Protein AF-W2TP49-F1 (afdb_monomer_lite)

Sequence (72 aa):
MKRIAIFLFALVLLAHAKNCKVDRDCKPGDKCSDGTCVFNSACKMRNIYPPQGCRMETSVDDTNCPVNKVVC

Secondary structure (DSSP, 8-state):
-HHHHHHHHHHHHHTTS-B-SSGGGSPTTEEEETTEEEE-TT------PPPTT-EEEEEE-TTS-EEEEEE-

Foldseek 3Di:
DVVVVVVVVVVVVVVPQQFDDAQVSEAQQWTQDPRHTDGNPVADDDPDDADPPWDWDWDADPNSHTDIDIGD

pLDDT: mean 82.85, std 12.56, range [53.34, 95.56]

Radius of gyration: 19.03 Å; chains: 1; bounding box: 47×30×48 Å

Structure (mmCIF, N/CA/C/O backbone):
data_AF-W2TP49-F1
#
_entry.id   AF-W2TP49-F1
#
loop_
_atom_site.group_PDB
_atom_site.id
_atom_site.type_symbol
_atom_site.label_atom_id
_atom_site.label_alt_id
_atom_site.label_comp_id
_atom_site.label_asym_id
_atom_site.label_entity_id
_atom_site.label_seq_id
_atom_site.pdbx_PDB_ins_code
_atom_site.Cartn_x
_atom_site.Cartn_y
_atom_site.Cartn_z
_atom_site.occupancy
_atom_site.B_iso_or_equiv
_atom_site.auth_seq_id
_atom_site.auth_comp_id
_atom_site.auth_asym_id
_atom_site.auth_atom_id
_atom_site.pdbx_PDB_model_num
ATOM 1 N N . MET A 1 1 ? -32.024 22.016 26.303 1.00 57.81 1 MET A N 1
ATOM 2 C CA . MET A 1 1 ? -31.930 21.984 24.822 1.00 57.81 1 MET A CA 1
ATOM 3 C C . MET A 1 1 ? -30.492 22.083 24.297 1.00 57.81 1 MET A C 1
ATOM 5 O O . MET A 1 1 ? -30.095 21.206 23.546 1.00 57.81 1 MET A O 1
ATOM 9 N N . LYS A 1 2 ? -29.665 23.045 24.746 1.00 57.44 2 LYS A N 1
ATOM 10 C CA . LYS A 1 2 ? -28.254 23.206 24.307 1.00 57.44 2 LYS A CA 1
ATOM 11 C C . LYS A 1 2 ? -27.365 21.956 24.470 1.00 57.44 2 LYS A C 1
ATOM 13 O O . LYS A 1 2 ? -26.569 21.659 23.593 1.00 57.44 2 LYS A O 1
ATOM 18 N N . ARG A 1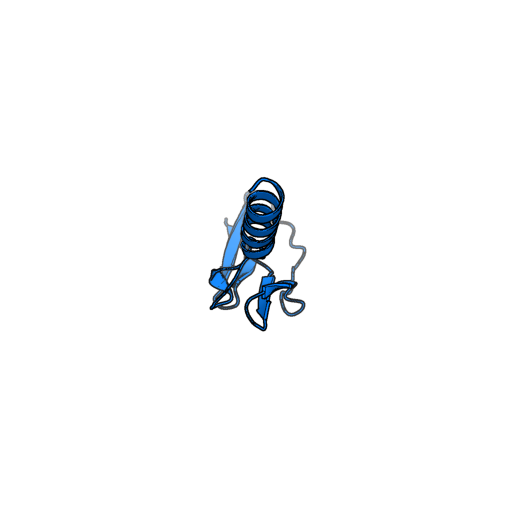 3 ? -27.531 21.196 25.561 1.00 60.78 3 ARG A N 1
ATOM 19 C CA . ARG A 1 3 ? -26.753 19.967 25.830 1.00 60.78 3 ARG A CA 1
ATOM 20 C C . ARG A 1 3 ? -27.083 18.816 24.871 1.00 60.78 3 ARG A C 1
ATOM 22 O O . ARG A 1 3 ? -26.183 18.094 24.475 1.00 60.78 3 ARG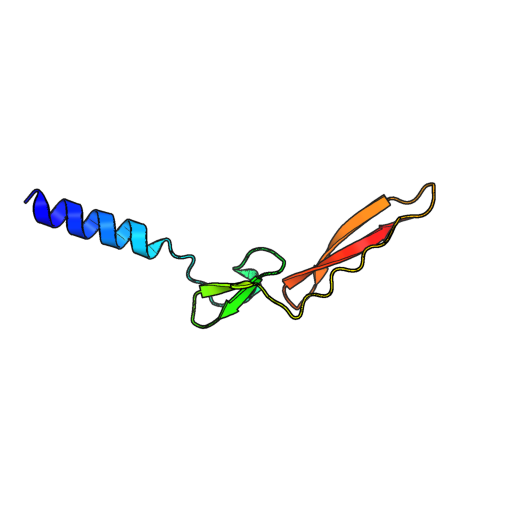 A O 1
ATOM 29 N N . ILE A 1 4 ? -28.345 18.691 24.452 1.00 67.69 4 ILE A N 1
ATOM 30 C CA . ILE A 1 4 ? -28.793 17.649 23.509 1.00 67.69 4 ILE A CA 1
ATOM 31 C C . ILE A 1 4 ? -28.206 17.913 22.117 1.00 67.69 4 ILE A C 1
ATOM 33 O O . ILE A 1 4 ? -27.704 16.996 21.478 1.00 67.69 4 ILE A O 1
ATOM 37 N N . ALA A 1 5 ? -28.182 19.179 21.688 1.00 67.50 5 ALA A N 1
ATOM 38 C CA . ALA A 1 5 ? -27.567 19.574 20.422 1.00 67.50 5 ALA A CA 1
ATOM 39 C C . ALA A 1 5 ? -26.059 19.260 20.376 1.00 67.50 5 ALA A C 1
ATOM 41 O O . ALA A 1 5 ? -25.571 18.797 19.354 1.00 67.50 5 ALA A O 1
ATOM 42 N N . ILE A 1 6 ? -25.336 19.442 21.489 1.00 71.38 6 ILE A N 1
ATOM 43 C CA . ILE A 1 6 ? -23.90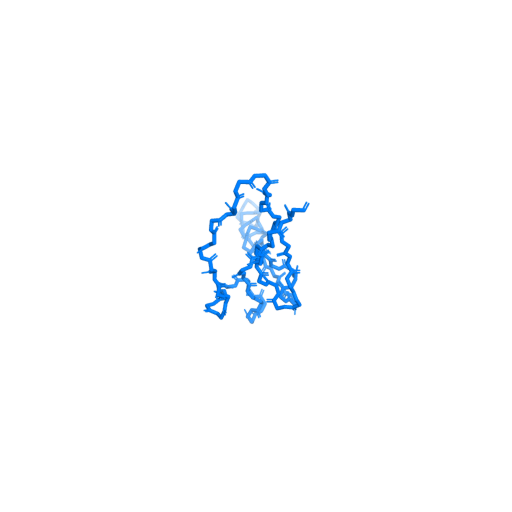1 19.118 21.585 1.00 71.38 6 ILE A CA 1
ATOM 44 C C . ILE A 1 6 ? -23.664 17.606 21.467 1.00 71.38 6 ILE A C 1
ATOM 46 O O . ILE A 1 6 ? -22.769 17.186 20.738 1.00 71.38 6 ILE A O 1
ATOM 50 N N . PHE A 1 7 ? -24.483 16.786 22.133 1.00 69.06 7 PHE A N 1
ATOM 51 C CA . PHE A 1 7 ? -24.387 15.325 22.034 1.00 69.06 7 PHE A CA 1
ATOM 52 C C . PHE A 1 7 ? -24.683 14.812 20.621 1.00 69.06 7 PHE A C 1
ATOM 54 O O . PHE A 1 7 ? -23.958 13.957 20.117 1.00 69.06 7 PHE A O 1
ATOM 61 N N . LEU A 1 8 ? -25.703 15.360 19.957 1.00 69.06 8 LEU A N 1
ATOM 62 C CA . LEU A 1 8 ? -26.027 15.006 18.574 1.00 69.06 8 LEU A CA 1
ATOM 63 C C . LEU A 1 8 ? -24.916 15.428 17.605 1.00 69.06 8 LEU A C 1
ATOM 65 O O . LEU A 1 8 ? -24.550 14.659 16.723 1.00 69.06 8 LEU A O 1
ATOM 69 N N . PHE A 1 9 ? -24.327 16.608 17.801 1.00 66.81 9 PHE A N 1
ATOM 70 C CA . PHE A 1 9 ? -23.222 17.083 16.970 1.00 66.81 9 PHE A CA 1
ATOM 71 C C . PHE A 1 9 ? -21.956 16.227 17.150 1.00 66.81 9 PHE A C 1
ATOM 73 O O . PHE A 1 9 ? -21.305 15.878 16.170 1.00 66.81 9 PHE A O 1
ATOM 80 N N . ALA A 1 10 ? -21.647 15.807 18.381 1.00 65.94 10 ALA A N 1
ATOM 81 C CA . ALA A 1 10 ? -20.546 14.885 18.660 1.00 65.94 10 ALA A CA 1
ATOM 82 C C . ALA A 1 10 ? -20.767 13.493 18.035 1.00 65.94 10 ALA A C 1
ATOM 84 O O . ALA A 1 10 ? -19.835 12.928 17.470 1.00 65.94 10 ALA A O 1
ATOM 85 N N . LEU A 1 11 ? -21.997 12.965 18.065 1.00 62.22 11 LEU A N 1
ATOM 86 C CA . LEU A 1 11 ? -22.357 11.700 17.406 1.00 62.22 11 LEU A CA 1
ATOM 87 C C . LEU A 1 11 ? -22.220 11.772 15.878 1.00 62.22 11 LEU A C 1
ATOM 89 O O . LEU A 1 11 ? -21.717 10.834 15.265 1.00 62.22 11 LEU A O 1
ATOM 93 N N . VAL A 1 12 ? -22.603 12.892 15.261 1.00 64.31 12 VAL A N 1
ATOM 94 C CA . VAL A 1 12 ? -22.446 13.118 13.812 1.00 64.31 12 VAL A CA 1
ATOM 95 C C . VAL A 1 12 ? -20.969 13.254 13.411 1.00 64.31 12 VAL A C 1
ATOM 97 O O . VAL A 1 12 ? -20.569 12.771 12.349 1.00 64.31 12 VAL A O 1
ATOM 100 N N . LEU A 1 13 ? -20.141 13.866 14.265 1.00 59.03 13 LEU A N 1
ATOM 101 C CA . LEU A 1 13 ? -18.690 13.948 14.063 1.00 59.03 13 LEU A CA 1
ATOM 102 C C . LEU A 1 13 ? -18.002 12.583 14.231 1.00 59.03 13 LEU A C 1
ATOM 104 O O . LEU A 1 13 ? -17.091 12.267 13.471 1.00 59.03 13 LEU A O 1
ATOM 108 N N . LEU A 1 14 ? -18.459 11.749 15.169 1.00 55.31 14 LEU A N 1
ATOM 109 C CA . LEU A 1 14 ? -17.955 10.382 15.364 1.00 55.31 14 LEU A CA 1
ATOM 110 C C . LEU A 1 14 ? -18.376 9.432 14.231 1.00 55.31 14 LEU A C 1
ATOM 112 O O . LEU A 1 14 ? -17.608 8.550 13.857 1.00 55.31 14 LEU A O 1
ATOM 116 N N . ALA A 1 15 ? -19.550 9.640 13.627 1.00 55.16 15 ALA A N 1
ATOM 117 C CA . ALA A 1 15 ? -20.032 8.854 12.487 1.00 55.16 15 ALA A CA 1
ATOM 118 C C . ALA A 1 15 ? -19.235 9.082 11.183 1.00 55.16 15 ALA A C 1
ATOM 120 O O . ALA A 1 15 ? -19.384 8.312 10.235 1.00 55.16 15 ALA A O 1
ATOM 121 N N . HIS A 1 16 ? -18.372 10.107 11.135 1.00 53.34 16 HIS A N 1
ATOM 122 C CA . HIS A 1 16 ? -17.404 10.319 10.052 1.00 53.34 16 HIS A CA 1
ATOM 123 C C . HIS A 1 16 ? -16.126 9.479 10.193 1.00 53.34 16 HIS A C 1
ATOM 125 O O . HIS A 1 16 ? -15.248 9.565 9.327 1.00 53.34 16 HIS A O 1
ATOM 131 N N . ALA A 1 17 ? -16.010 8.639 11.230 1.00 56.25 17 ALA A N 1
ATOM 132 C CA . ALA A 1 17 ? -15.125 7.482 11.159 1.00 56.25 17 ALA A CA 1
ATOM 133 C C . ALA A 1 17 ? -15.522 6.712 9.894 1.00 56.25 17 ALA A C 1
ATOM 135 O O . ALA A 1 17 ? -16.663 6.271 9.784 1.00 56.25 17 ALA A O 1
ATOM 136 N N . LYS A 1 18 ? -14.642 6.698 8.886 1.00 63.50 18 LYS A N 1
ATOM 137 C CA . LYS A 1 18 ? -14.955 6.260 7.521 1.00 63.50 18 LYS A CA 1
ATOM 138 C C . LYS A 1 18 ? -15.410 4.805 7.522 1.00 63.50 18 LYS A C 1
ATOM 140 O O . LYS A 1 18 ? -14.586 3.900 7.418 1.00 63.50 18 LYS A O 1
ATOM 145 N N . ASN A 1 19 ? -16.719 4.621 7.657 1.00 79.06 19 ASN A N 1
ATOM 146 C CA . ASN A 1 19 ? -17.359 3.327 7.604 1.00 79.06 19 ASN A CA 1
ATOM 147 C C . ASN A 1 19 ? -17.140 2.756 6.200 1.00 79.06 19 ASN A C 1
ATOM 149 O O . ASN A 1 19 ? -17.581 3.357 5.221 1.00 79.06 19 ASN A O 1
ATOM 153 N N . CYS A 1 20 ? -16.437 1.634 6.100 1.00 89.69 20 CYS A N 1
ATOM 154 C CA . CYS A 1 20 ? -16.191 0.926 4.846 1.00 89.69 20 CYS A CA 1
ATOM 155 C C . CYS A 1 20 ? -16.956 -0.404 4.828 1.00 89.69 20 CYS A C 1
ATOM 157 O O . CYS A 1 20 ? -17.272 -0.967 5.875 1.00 89.69 20 CYS A O 1
ATOM 159 N N . LYS A 1 21 ? -17.266 -0.916 3.637 1.00 89.94 21 LYS A N 1
ATOM 160 C CA . LYS A 1 21 ? -17.836 -2.257 3.433 1.00 89.94 21 LYS A CA 1
ATOM 161 C C . LYS A 1 21 ? -16.873 -3.166 2.683 1.00 89.94 21 LYS A C 1
ATOM 163 O O . LYS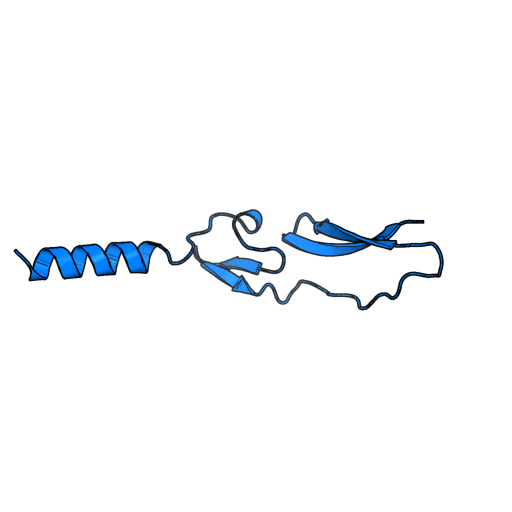 A 1 21 ? -16.840 -4.364 2.944 1.00 89.94 21 LYS A O 1
ATOM 168 N N . VAL A 1 22 ? -16.108 -2.601 1.756 1.00 90.31 22 VAL A N 1
ATOM 169 C CA . VAL A 1 22 ? -15.086 -3.294 0.967 1.00 90.31 22 VAL A CA 1
ATOM 170 C C . VAL A 1 22 ? -13.808 -2.464 0.915 1.00 90.31 22 VAL A C 1
ATOM 172 O O . VAL A 1 22 ? -13.836 -1.254 1.129 1.00 90.31 22 VAL A O 1
ATOM 175 N N . ASP A 1 23 ? -12.679 -3.094 0.591 1.00 90.81 23 ASP A N 1
ATOM 176 C CA . ASP A 1 23 ? -11.371 -2.422 0.548 1.00 90.81 23 ASP A CA 1
ATOM 177 C C . ASP A 1 23 ? -11.361 -1.198 -0.374 1.00 90.81 23 ASP A C 1
ATOM 179 O O . ASP A 1 23 ? -10.760 -0.183 -0.042 1.00 90.81 23 ASP A O 1
ATOM 183 N N . ARG A 1 24 ? -12.096 -1.254 -1.490 1.00 88.31 24 ARG A N 1
ATOM 184 C CA . ARG A 1 24 ? -12.207 -0.153 -2.462 1.00 88.31 24 ARG A CA 1
ATOM 185 C C . ARG A 1 24 ? -12.936 1.088 -1.933 1.00 88.31 24 ARG A C 1
ATOM 187 O O . ARG A 1 24 ? -12.847 2.139 -2.560 1.00 88.31 24 ARG A O 1
ATOM 194 N N . ASP A 1 25 ? -13.623 0.990 -0.794 1.00 89.94 25 ASP A N 1
ATOM 195 C CA . ASP A 1 25 ? -14.188 2.159 -0.106 1.00 89.94 25 ASP A CA 1
ATOM 196 C C . ASP A 1 25 ? -13.095 2.972 0.615 1.00 89.94 25 ASP A C 1
ATOM 198 O O . ASP A 1 25 ? -13.298 4.130 0.990 1.00 89.94 25 ASP A O 1
ATOM 202 N N . CYS A 1 26 ? -11.924 2.363 0.821 1.00 89.38 26 CYS A N 1
ATOM 203 C CA . CYS A 1 26 ? -10.774 2.958 1.476 1.00 89.38 26 CYS A CA 1
ATOM 204 C C . CYS A 1 26 ? -9.784 3.546 0.469 1.00 89.38 26 CYS A C 1
ATOM 206 O O . CYS A 1 26 ? -9.757 3.198 -0.712 1.00 89.38 26 CYS A O 1
ATOM 208 N N . LYS A 1 27 ? -8.920 4.449 0.952 1.00 91.44 27 LYS A N 1
ATOM 209 C CA . LYS A 1 27 ? -7.831 4.992 0.130 1.00 91.44 27 LYS A CA 1
ATOM 210 C C . LYS A 1 27 ? -6.937 3.844 -0.379 1.00 91.44 27 LYS A C 1
ATOM 212 O O . LYS A 1 27 ? -6.763 2.871 0.356 1.00 91.44 27 LYS A O 1
ATOM 217 N N . PRO A 1 28 ? -6.325 3.958 -1.570 1.00 92.12 28 PRO A N 1
ATOM 218 C CA . PRO A 1 28 ? -5.383 2.950 -2.044 1.00 92.12 28 PRO A CA 1
ATOM 219 C C . PRO A 1 28 ? -4.282 2.693 -1.011 1.00 92.12 28 PRO A C 1
ATOM 221 O O . PRO A 1 28 ? -3.684 3.633 -0.483 1.00 92.12 28 PRO A O 1
ATOM 224 N N . GLY A 1 29 ? -4.021 1.422 -0.722 1.00 91.12 29 GLY A N 1
ATOM 225 C CA . GLY A 1 29 ? -3.078 0.993 0.310 1.00 91.12 29 GLY A CA 1
ATOM 226 C C . GLY A 1 29 ? -3.701 0.787 1.693 1.00 91.12 29 GLY A C 1
ATOM 227 O O . GLY A 1 29 ? -3.013 0.302 2.588 1.00 91.12 29 GLY A O 1
ATOM 228 N N . ASP A 1 30 ? -4.987 1.093 1.870 1.00 93.56 30 ASP A N 1
ATOM 229 C CA . ASP A 1 30 ? -5.772 0.686 3.034 1.00 93.56 30 ASP A CA 1
ATOM 230 C C . ASP A 1 30 ? -6.717 -0.471 2.669 1.00 93.56 30 ASP A C 1
ATOM 232 O O . ASP A 1 30 ? -7.106 -0.650 1.511 1.00 93.56 30 ASP A O 1
ATOM 236 N N . LYS A 1 31 ? -7.108 -1.238 3.686 1.00 92.06 31 LYS A N 1
ATOM 237 C CA . LYS A 1 31 ? -8.127 -2.288 3.617 1.00 92.06 31 LYS A CA 1
ATOM 238 C C . LYS A 1 31 ? -9.267 -1.987 4.578 1.00 92.06 31 LYS A C 1
ATOM 240 O O . LYS A 1 31 ? -9.070 -1.311 5.592 1.00 92.06 31 LYS A O 1
ATOM 245 N N . CYS A 1 32 ? -10.437 -2.528 4.286 1.00 92.12 32 CYS A N 1
ATOM 246 C CA . CYS A 1 32 ? -11.569 -2.454 5.181 1.00 92.12 32 CYS A CA 1
ATOM 247 C C . CYS A 1 32 ? -11.487 -3.567 6.230 1.00 92.12 32 CYS A C 1
ATOM 249 O O . CYS A 1 32 ? -11.508 -4.751 5.901 1.00 92.12 32 CYS A O 1
ATOM 251 N N . SER A 1 33 ? -11.392 -3.190 7.504 1.00 92.44 33 SER A N 1
ATOM 252 C CA . SER A 1 33 ? -11.383 -4.117 8.637 1.00 92.44 33 SER A CA 1
ATOM 253 C C . SER A 1 33 ? -12.414 -3.666 9.658 1.00 92.44 33 SER A C 1
ATOM 255 O O . SER A 1 33 ? -12.320 -2.553 10.171 1.00 92.44 33 SER A O 1
ATOM 257 N N . ASP A 1 34 ? -13.404 -4.516 9.931 1.00 90.38 34 ASP A N 1
ATOM 258 C CA . ASP A 1 34 ? -14.468 -4.260 10.915 1.00 90.38 34 ASP A CA 1
ATOM 259 C C . ASP A 1 34 ? -15.165 -2.906 10.711 1.00 90.38 34 ASP A C 1
ATOM 261 O O . ASP A 1 34 ? -15.419 -2.145 11.644 1.00 90.38 34 ASP A O 1
ATOM 265 N N . GLY A 1 35 ? -15.429 -2.576 9.445 1.00 89.62 35 GLY A N 1
ATOM 266 C CA . GLY A 1 35 ? -16.057 -1.317 9.064 1.00 89.62 35 GLY A CA 1
ATOM 267 C C . GLY A 1 35 ? -15.126 -0.107 9.105 1.00 89.62 35 GLY A C 1
ATOM 268 O O . GLY A 1 35 ? -15.591 0.995 8.863 1.00 89.62 35 GLY A O 1
ATOM 269 N N . THR A 1 36 ? -13.828 -0.267 9.363 1.00 90.25 36 THR A N 1
ATOM 270 C CA . THR A 1 36 ? -12.861 0.839 9.411 1.00 90.25 36 THR A CA 1
ATOM 271 C C . THR A 1 36 ? -11.742 0.651 8.391 1.00 90.25 36 THR A C 1
ATOM 273 O O . THR A 1 36 ? -11.195 -0.439 8.234 1.00 90.25 36 THR A O 1
ATOM 276 N N . CYS A 1 37 ? -11.353 1.733 7.717 1.00 91.38 37 CYS A N 1
ATOM 277 C CA . CYS A 1 37 ? -10.168 1.729 6.864 1.00 91.38 37 CYS A CA 1
ATOM 278 C C . CYS A 1 37 ? -8.890 1.685 7.707 1.00 91.38 37 CYS A C 1
ATOM 280 O O . CYS A 1 37 ? -8.595 2.621 8.453 1.00 91.38 37 CYS A O 1
ATOM 282 N N . VAL A 1 38 ? -8.122 0.610 7.560 1.00 91.81 38 VAL A N 1
ATOM 283 C CA . VAL A 1 38 ? -6.831 0.405 8.226 1.00 91.81 38 VAL A CA 1
ATOM 284 C C . VAL A 1 38 ? -5.735 0.199 7.189 1.00 91.81 38 VAL A C 1
ATOM 286 O O . VAL A 1 38 ? -5.999 -0.258 6.080 1.00 91.81 38 VAL A O 1
ATOM 289 N N . PHE A 1 39 ? -4.489 0.505 7.546 1.00 90.88 39 PHE A N 1
ATOM 290 C CA . PHE A 1 39 ? -3.356 0.314 6.642 1.00 90.88 39 PHE A CA 1
ATOM 291 C C . PHE A 1 39 ? -3.227 -1.156 6.204 1.00 90.88 39 PHE A C 1
ATOM 293 O O . PHE A 1 39 ? -3.198 -2.065 7.041 1.00 90.88 39 PHE A O 1
ATOM 300 N N . ASN A 1 40 ? -3.133 -1.395 4.893 1.00 91.94 40 ASN A N 1
ATOM 301 C CA . ASN A 1 40 ? -2.941 -2.726 4.334 1.00 91.94 40 ASN A CA 1
ATOM 302 C C . ASN A 1 40 ? -1.445 -3.048 4.215 1.00 91.94 40 ASN A C 1
ATOM 304 O O . ASN A 1 40 ? -0.798 -2.768 3.205 1.00 91.94 40 ASN A O 1
ATOM 308 N N . SER A 1 41 ? -0.896 -3.703 5.240 1.00 89.00 41 SER A N 1
ATOM 309 C CA . SER A 1 41 ? 0.511 -4.126 5.269 1.00 89.00 41 SER A CA 1
ATOM 310 C C . SER A 1 41 ? 0.886 -5.171 4.210 1.00 89.00 41 SER A C 1
ATOM 312 O O . SER A 1 41 ? 2.072 -5.432 4.016 1.00 89.00 41 SER A O 1
ATOM 314 N N . ALA A 1 42 ? -0.087 -5.762 3.507 1.00 88.12 42 ALA A N 1
ATOM 315 C CA . ALA A 1 42 ? 0.183 -6.676 2.402 1.00 88.12 42 ALA A CA 1
ATOM 316 C C . ALA A 1 42 ? 0.598 -5.948 1.111 1.00 88.12 42 ALA A C 1
ATOM 318 O O . ALA A 1 42 ? 1.193 -6.574 0.229 1.00 88.12 42 ALA A O 1
ATOM 319 N N . CYS A 1 43 ? 0.330 -4.641 0.992 1.00 90.38 43 CYS A N 1
ATOM 320 C CA . CYS A 1 43 ? 0.705 -3.878 -0.191 1.00 90.38 43 CYS A CA 1
ATOM 321 C C . CYS A 1 43 ? 2.228 -3.749 -0.299 1.00 90.38 43 CYS A C 1
ATOM 323 O O . CYS A 1 43 ? 2.893 -3.099 0.509 1.00 90.38 43 CYS A O 1
ATOM 325 N N . LYS A 1 44 ? 2.796 -4.354 -1.345 1.00 84.31 44 LYS A N 1
ATOM 326 C CA . LYS A 1 44 ? 4.233 -4.301 -1.624 1.00 84.31 44 LYS A CA 1
ATOM 327 C C . LYS A 1 44 ? 4.544 -3.099 -2.507 1.00 84.31 44 LYS A C 1
ATOM 329 O O . LYS A 1 44 ? 4.481 -3.197 -3.731 1.00 84.31 44 LYS A O 1
ATOM 334 N N . MET A 1 45 ? 4.933 -1.978 -1.905 1.00 76.69 45 MET A N 1
ATOM 335 C CA . MET A 1 45 ? 5.491 -0.867 -2.676 1.00 76.69 45 MET A CA 1
ATOM 336 C C . MET A 1 45 ? 6.885 -1.252 -3.175 1.00 76.69 45 MET A C 1
ATOM 338 O O . MET A 1 45 ? 7.831 -1.371 -2.398 1.00 76.69 45 MET A O 1
ATOM 342 N N . ARG A 1 46 ? 7.018 -1.473 -4.485 1.00 79.12 46 ARG A N 1
ATOM 343 C CA . ARG A 1 46 ? 8.330 -1.612 -5.122 1.00 79.12 46 ARG A CA 1
ATOM 344 C C . ARG A 1 46 ? 8.839 -0.231 -5.498 1.00 79.12 46 ARG A C 1
ATOM 346 O O . ARG A 1 46 ? 8.172 0.493 -6.234 1.00 79.12 46 ARG A O 1
ATOM 353 N N . ASN A 1 47 ? 10.034 0.103 -5.025 1.00 79.88 47 ASN A N 1
ATOM 354 C CA . ASN A 1 47 ? 10.734 1.292 -5.480 1.00 79.88 47 ASN A CA 1
ATOM 355 C C . ASN A 1 47 ? 11.358 0.972 -6.844 1.00 79.88 47 ASN A C 1
ATOM 357 O O . ASN A 1 47 ? 12.344 0.242 -6.928 1.00 79.88 47 ASN A O 1
ATOM 361 N N . ILE A 1 48 ? 10.716 1.437 -7.911 1.00 84.44 48 ILE A N 1
ATOM 362 C CA . ILE A 1 48 ? 11.154 1.238 -9.294 1.00 84.44 48 ILE A CA 1
ATOM 363 C C . ILE A 1 48 ? 11.510 2.614 -9.844 1.00 84.44 48 ILE A C 1
ATOM 365 O O . ILE A 1 48 ? 10.716 3.545 -9.729 1.00 84.44 48 ILE A O 1
ATOM 369 N N . TYR A 1 49 ? 12.686 2.734 -10.452 1.00 89.38 49 TYR A N 1
ATOM 370 C CA . TYR A 1 49 ? 13.062 3.921 -11.210 1.00 89.38 49 TYR A CA 1
ATOM 371 C C . TYR A 1 49 ? 12.817 3.644 -12.696 1.00 89.38 49 TYR A C 1
ATOM 373 O O . TYR A 1 49 ? 13.347 2.652 -13.207 1.00 89.38 49 TYR A O 1
ATOM 381 N N . PRO A 1 50 ? 11.999 4.456 -13.389 1.00 90.62 50 PRO A N 1
ATOM 382 C CA . PRO A 1 50 ? 11.756 4.256 -14.809 1.00 90.62 50 PRO A CA 1
ATOM 383 C C . PRO A 1 50 ? 13.046 4.528 -15.609 1.00 90.62 50 PRO A C 1
ATOM 385 O O . PRO A 1 50 ? 13.781 5.466 -15.282 1.00 90.62 50 PRO A O 1
ATOM 388 N N . PRO A 1 51 ? 13.334 3.742 -16.662 1.00 91.31 51 PRO A N 1
ATOM 389 C CA . PRO A 1 51 ? 14.376 4.070 -17.633 1.00 91.31 51 PRO A CA 1
ATOM 390 C C . PRO A 1 51 ? 14.115 5.421 -18.318 1.00 91.31 51 PRO A C 1
ATOM 392 O O . PRO A 1 51 ? 12.991 5.927 -18.313 1.00 91.31 51 PRO A O 1
ATOM 395 N N . GLN A 1 52 ? 15.141 5.994 -18.957 1.00 95.56 52 GLN A N 1
ATOM 396 C CA . GLN A 1 52 ? 14.972 7.224 -19.738 1.00 95.56 52 GLN A CA 1
ATOM 397 C C . GLN A 1 52 ? 13.930 7.041 -20.849 1.00 95.56 52 GLN A C 1
ATOM 399 O O . GLN A 1 52 ? 13.906 6.015 -21.524 1.00 95.56 52 GLN A O 1
ATOM 404 N N . GLY A 1 53 ? 13.083 8.054 -21.037 1.00 93.75 53 GLY A N 1
ATOM 405 C CA . GLY A 1 53 ? 11.995 8.030 -22.019 1.00 93.75 53 GLY A CA 1
ATOM 406 C C . GLY A 1 53 ? 10.721 7.325 -21.545 1.00 93.75 53 GLY A C 1
ATOM 407 O O . GLY A 1 53 ? 9.691 7.467 -22.195 1.00 93.75 53 GLY A O 1
ATOM 408 N N . CYS A 1 54 ? 10.750 6.640 -20.399 1.00 93.94 54 CYS A N 1
ATOM 409 C CA . CYS A 1 54 ? 9.576 6.004 -19.810 1.00 93.94 54 CYS A CA 1
ATOM 410 C C . CYS A 1 54 ? 9.035 6.822 -18.628 1.00 93.94 54 CYS A C 1
ATOM 412 O O . CYS A 1 54 ? 9.789 7.491 -17.916 1.00 93.94 54 CYS A O 1
ATOM 414 N N . ARG A 1 55 ? 7.726 6.740 -18.373 1.00 92.19 55 ARG A N 1
ATOM 415 C CA . ARG A 1 55 ? 7.073 7.3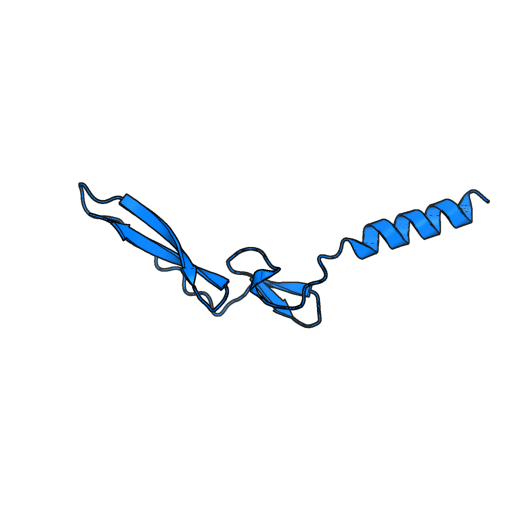47 -17.199 1.00 92.19 55 ARG A CA 1
ATOM 416 C C . ARG A 1 55 ? 6.497 6.287 -16.268 1.00 92.19 55 ARG A C 1
ATOM 418 O O . ARG A 1 55 ? 6.213 5.168 -16.686 1.00 92.19 55 ARG A O 1
ATOM 425 N N . MET A 1 56 ? 6.300 6.663 -15.009 1.00 91.81 56 MET A N 1
ATOM 426 C CA . MET A 1 56 ? 5.573 5.846 -14.040 1.00 91.81 56 MET A CA 1
ATOM 427 C C . MET A 1 56 ? 4.091 6.205 -14.084 1.00 91.81 56 MET A C 1
ATOM 429 O O . MET A 1 56 ? 3.738 7.376 -13.965 1.00 91.81 56 MET A O 1
ATOM 433 N N . GLU A 1 57 ? 3.233 5.201 -14.206 1.00 91.44 57 GLU A N 1
ATOM 434 C CA . GLU A 1 57 ? 1.792 5.335 -14.024 1.00 91.44 57 GLU A CA 1
ATOM 435 C C . GLU A 1 57 ? 1.351 4.524 -12.811 1.00 91.44 57 GLU A C 1
ATOM 437 O O . GLU A 1 57 ? 1.607 3.321 -12.715 1.00 91.44 57 GLU A O 1
ATOM 442 N N . THR A 1 58 ? 0.691 5.187 -11.865 1.00 89.62 58 THR A N 1
ATOM 443 C CA . THR A 1 58 ? 0.109 4.524 -10.700 1.00 89.62 58 THR A CA 1
ATOM 444 C C . THR A 1 58 ? -1.295 4.045 -11.045 1.00 89.62 58 THR A C 1
ATOM 446 O O . THR A 1 58 ? -2.129 4.807 -11.525 1.00 89.62 58 THR A O 1
ATOM 449 N N . SER A 1 59 ? -1.564 2.773 -10.774 1.00 90.12 59 SER A N 1
ATOM 450 C CA . SER A 1 59 ? -2.892 2.167 -10.875 1.00 90.12 59 SER A CA 1
ATOM 451 C C . SER A 1 59 ? -3.211 1.415 -9.587 1.00 90.12 59 SER A C 1
ATOM 453 O O . SER A 1 59 ? -2.321 1.178 -8.774 1.00 90.12 59 SER A O 1
ATOM 455 N N . VAL A 1 60 ? -4.477 1.074 -9.374 1.00 91.25 60 VAL A N 1
ATOM 456 C CA . VAL A 1 60 ? -4.917 0.305 -8.205 1.00 91.25 60 VAL A CA 1
ATOM 457 C C . VAL A 1 60 ? -5.279 -1.099 -8.671 1.00 91.25 60 VAL A C 1
ATOM 459 O O . VAL A 1 60 ? -5.987 -1.243 -9.668 1.00 91.25 60 VAL A O 1
ATOM 462 N N . ASP A 1 61 ? -4.757 -2.120 -7.994 1.00 88.25 61 ASP A N 1
ATOM 463 C CA . ASP A 1 61 ? -5.085 -3.517 -8.287 1.00 88.25 61 ASP A CA 1
ATOM 464 C C . ASP A 1 61 ? -6.366 -3.989 -7.570 1.00 88.25 61 ASP A C 1
ATOM 466 O O . ASP A 1 61 ? -7.044 -3.236 -6.864 1.00 88.25 61 ASP A O 1
ATOM 470 N N . ASP A 1 62 ? -6.721 -5.261 -7.749 1.00 87.31 62 ASP A N 1
ATOM 471 C CA . ASP A 1 62 ? -7.932 -5.835 -7.157 1.00 87.31 62 ASP A CA 1
ATOM 472 C C . ASP A 1 62 ? -7.887 -5.934 -5.627 1.00 87.31 62 ASP A C 1
ATOM 474 O O . ASP A 1 62 ? -8.937 -6.040 -4.997 1.00 87.31 62 ASP A O 1
ATOM 478 N N . THR A 1 63 ? -6.701 -5.820 -5.025 1.00 86.62 63 THR A N 1
ATOM 479 C CA . THR A 1 63 ? -6.491 -5.799 -3.569 1.00 86.62 63 THR A CA 1
ATOM 480 C C . THR A 1 63 ? -6.444 -4.387 -2.986 1.00 86.62 63 THR A C 1
ATOM 482 O O . THR A 1 63 ? -6.044 -4.192 -1.838 1.00 86.62 63 THR A O 1
ATOM 485 N N . ASN A 1 64 ? -6.851 -3.389 -3.777 1.00 91.31 64 ASN A N 1
ATOM 486 C CA . ASN A 1 64 ? -6.781 -1.974 -3.431 1.00 91.31 64 ASN A CA 1
ATOM 487 C C . ASN A 1 64 ? -5.346 -1.481 -3.162 1.00 91.31 64 ASN A C 1
ATOM 489 O O . ASN A 1 64 ? -5.145 -0.474 -2.480 1.00 91.31 64 ASN A O 1
ATOM 493 N N . CYS A 1 65 ? -4.329 -2.164 -3.696 1.00 92.31 65 CYS A N 1
ATOM 494 C CA . CYS A 1 65 ? -2.944 -1.744 -3.546 1.00 92.31 65 CYS A CA 1
ATOM 495 C C . CYS A 1 65 ? -2.521 -0.830 -4.707 1.00 92.31 65 CYS A C 1
ATOM 497 O O . CYS A 1 65 ? -2.803 -1.131 -5.871 1.00 92.31 65 CYS A O 1
ATOM 499 N N . PRO A 1 66 ? -1.817 0.285 -4.425 1.00 91.25 66 PRO A N 1
ATOM 500 C CA . PRO A 1 66 ? -1.231 1.116 -5.463 1.00 91.25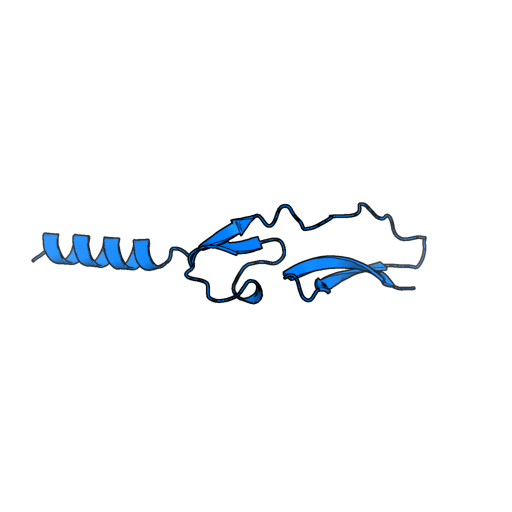 66 PRO A CA 1
ATOM 501 C C . PRO A 1 66 ? -0.045 0.379 -6.092 1.00 91.25 66 PRO A C 1
ATOM 503 O O . PRO A 1 66 ? 0.938 0.051 -5.424 1.00 91.25 66 PRO A O 1
ATOM 506 N N . VAL A 1 67 ? -0.131 0.140 -7.396 1.00 90.56 67 VAL A N 1
ATOM 507 C CA . VAL A 1 67 ? 0.921 -0.471 -8.203 1.00 90.56 67 VAL A CA 1
ATOM 508 C C . VAL A 1 67 ? 1.423 0.529 -9.232 1.00 90.56 67 VAL A C 1
ATOM 510 O O . VAL A 1 67 ? 0.646 1.168 -9.943 1.00 90.56 67 VAL A O 1
ATOM 513 N N . ASN A 1 68 ? 2.743 0.659 -9.324 1.00 90.31 68 ASN A N 1
ATOM 514 C CA . ASN A 1 68 ? 3.372 1.495 -10.333 1.00 90.31 68 ASN A CA 1
ATOM 515 C C . ASN A 1 68 ? 3.736 0.651 -11.555 1.00 90.31 68 ASN A C 1
ATOM 517 O O . ASN A 1 68 ? 4.380 -0.393 -11.423 1.00 90.31 68 ASN A O 1
ATOM 521 N N . LYS A 1 69 ? 3.351 1.121 -12.738 1.00 89.50 69 LYS A N 1
ATOM 522 C CA . LYS A 1 69 ? 3.700 0.533 -14.031 1.00 89.50 69 LYS A CA 1
ATOM 523 C C . LYS A 1 69 ? 4.636 1.477 -14.774 1.00 89.50 69 LYS A C 1
ATOM 525 O O . LYS A 1 69 ? 4.434 2.687 -14.757 1.00 89.50 69 LYS A O 1
ATOM 530 N N . VAL A 1 70 ? 5.653 0.917 -15.420 1.00 91.25 70 VAL A N 1
ATOM 531 C CA . VAL A 1 70 ? 6.526 1.668 -16.327 1.00 91.25 70 VAL A CA 1
ATOM 532 C C . VAL A 1 70 ? 5.865 1.671 -17.700 1.00 91.25 70 VAL A C 1
ATOM 534 O O . VAL A 1 70 ? 5.584 0.603 -18.241 1.00 91.25 70 VAL A O 1
ATOM 537 N N . VAL A 1 71 ? 5.616 2.858 -18.241 1.00 92.62 71 VAL A N 1
ATOM 538 C CA . VAL A 1 71 ? 5.071 3.053 -19.585 1.00 92.62 71 VAL A CA 1
ATOM 539 C C . VAL A 1 71 ? 6.140 3.708 -20.449 1.00 92.62 71 VAL A C 1
ATOM 541 O O . VAL A 1 71 ? 6.558 4.836 -20.170 1.00 92.62 71 VAL A O 1
ATOM 544 N N . CYS A 1 72 ? 6.564 2.966 -21.468 1.00 90.19 72 CYS A N 1
ATOM 545 C CA . CYS A 1 72 ? 7.382 3.375 -22.601 1.00 90.19 72 CYS A CA 1
ATOM 546 C C . CYS A 1 72 ? 6.516 3.116 -23.854 1.00 90.19 72 CYS A C 1
ATOM 548 O O . CYS A 1 72 ? 6.539 3.962 -24.762 1.00 90.19 72 CYS A O 1
#

Organism: Necator americanus (NCBI:txid51031)